Protein AF-A0A949GIE4-F1 (afdb_monomer)

Solvent-accessible surface area (backbone atoms only — not comparable to full-atom values): 5056 Å² total; per-residue (Å²): 133,85,81,77,77,67,77,47,78,79,45,71,65,56,53,50,52,51,49,63,66,52,69,78,63,82,60,62,84,83,39,46,68,56,51,52,50,49,45,35,37,72,57,52,60,40,86,52,50,68,85,68,50,53,38,69,60,38,78,40,69,38,89,85,79,70,45,82,45,70,36,58,31,36,43,92,95,42,82,45,127

Secondary structure (DSSP, 8-state):
-----PPP---HHHHHHHHHHHTT---HHHHHHHHHHHHHHHTT--S-TTTTTEEEEEEEE-TTT--EEEEEEEETTEEE-

Foldseek 3Di:
DDDPQDAFPQDPVLVVVLCVVCVPDPPCVVCLVVNVVCCCCSGVVCPDCVVQPKDAQDWDQDPVPRDTDTFRIDGPNDTDD

Mean predicted aligned error: 9.33 Å

Radius of gyration: 14.77 Å; Cα contacts (8 Å, |Δi|>4): 82; chains: 1; bounding box: 32×29×38 Å

pLDDT: mean 74.78, std 12.18, range [33.09, 85.81]

Structure (mmCIF, N/CA/C/O backbone):
data_AF-A0A949GIE4-F1
#
_entry.id   AF-A0A949GIE4-F1
#
loop_
_atom_site.group_PDB
_atom_site.id
_atom_site.type_symbol
_atom_site.label_atom_id
_atom_site.label_alt_id
_atom_site.label_comp_id
_atom_site.label_asym_id
_atom_site.label_entity_id
_atom_site.label_seq_id
_atom_site.pdbx_PDB_ins_code
_atom_site.Cartn_x
_atom_site.Cartn_y
_atom_site.Cartn_z
_atom_site.occupancy
_atom_site.B_iso_or_equiv
_atom_site.auth_seq_id
_atom_site.auth_comp_id
_atom_site.auth_asym_id
_atom_site.auth_atom_id
_atom_site.pdbx_PDB_model_num
ATOM 1 N N . MET A 1 1 ? -17.123 -12.952 -16.837 1.00 33.09 1 MET A N 1
ATOM 2 C CA . MET A 1 1 ? -15.795 -13.493 -17.198 1.00 33.09 1 MET A CA 1
ATOM 3 C C . MET A 1 1 ? -14.878 -13.203 -16.024 1.00 33.09 1 MET A C 1
ATOM 5 O O . MET A 1 1 ? -14.840 -12.059 -15.607 1.00 33.09 1 MET A O 1
ATOM 9 N N . ALA A 1 2 ? -14.261 -14.214 -15.409 1.00 38.34 2 ALA A N 1
ATOM 10 C CA . ALA A 1 2 ? -13.407 -14.004 -14.241 1.00 38.34 2 ALA A CA 1
ATOM 11 C C . ALA A 1 2 ? -12.037 -13.494 -14.706 1.00 38.34 2 ALA A C 1
ATOM 13 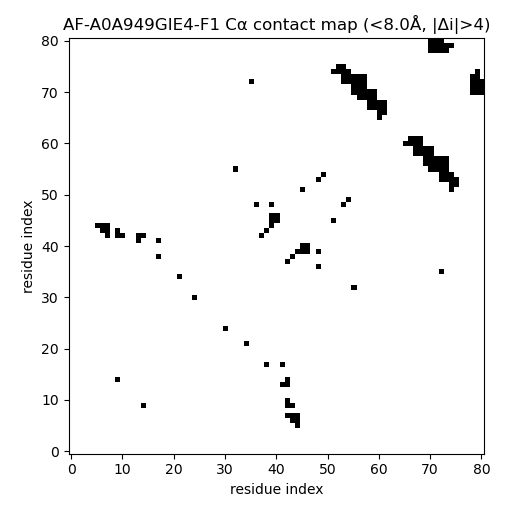O O . ALA A 1 2 ? -11.300 -14.232 -15.364 1.00 38.34 2 ALA A O 1
ATOM 14 N N . THR A 1 3 ? -11.721 -12.234 -14.411 1.00 39.62 3 THR A N 1
ATOM 15 C CA . THR A 1 3 ? -10.419 -11.627 -14.692 1.00 39.62 3 THR A CA 1
ATOM 16 C C . THR A 1 3 ? -9.360 -12.424 -13.936 1.00 39.62 3 THR A C 1
ATOM 18 O O . THR A 1 3 ? -9.305 -12.427 -12.706 1.00 39.62 3 THR A O 1
ATOM 21 N N . LYS A 1 4 ? -8.565 -13.198 -14.676 1.00 41.56 4 LYS A N 1
ATOM 22 C CA . LYS A 1 4 ? -7.481 -14.015 -14.136 1.00 41.56 4 LYS A CA 1
ATOM 23 C C . LYS A 1 4 ? -6.407 -13.052 -13.636 1.00 41.56 4 LYS A C 1
ATOM 25 O O . LYS A 1 4 ? -5.590 -12.592 -14.428 1.00 41.56 4 LYS A O 1
ATOM 30 N N . ILE A 1 5 ? -6.446 -12.716 -12.348 1.00 50.16 5 ILE A N 1
ATOM 31 C CA . ILE A 1 5 ? -5.399 -11.928 -11.695 1.00 50.16 5 ILE A CA 1
ATOM 32 C C . ILE A 1 5 ? -4.102 -12.712 -11.902 1.00 50.16 5 ILE A C 1
ATOM 34 O O . ILE A 1 5 ? -3.937 -13.800 -11.347 1.00 50.16 5 ILE A O 1
ATOM 38 N N . LYS A 1 6 ? -3.216 -12.220 -12.775 1.00 45.81 6 LYS A N 1
ATOM 39 C CA . LYS A 1 6 ? -1.858 -12.754 -12.864 1.00 45.81 6 LYS A CA 1
ATOM 40 C C . LYS A 1 6 ? -1.256 -12.536 -11.486 1.00 45.81 6 LYS A C 1
ATOM 42 O O . LYS A 1 6 ? -1.177 -11.394 -11.047 1.00 45.81 6 LYS A O 1
ATOM 47 N N . SER A 1 7 ? -0.893 -13.609 -10.786 1.00 4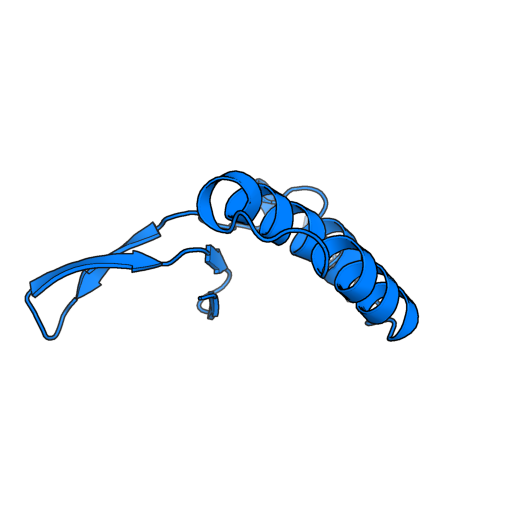8.09 7 SER A N 1
ATOM 48 C CA . SER A 1 7 ? -0.094 -13.471 -9.574 1.00 48.09 7 SER A CA 1
ATOM 49 C C . SER A 1 7 ? 1.143 -12.659 -9.954 1.00 48.09 7 SER A C 1
ATOM 51 O O . SER A 1 7 ? 1.875 -13.106 -10.841 1.00 48.09 7 SER A O 1
ATOM 53 N N . PRO A 1 8 ? 1.343 -11.461 -9.382 1.00 55.56 8 PRO A N 1
ATOM 54 C CA . PRO A 1 8 ? 2.536 -10.691 -9.670 1.00 55.56 8 PRO A CA 1
ATOM 55 C C . PRO A 1 8 ? 3.723 -11.556 -9.254 1.00 55.56 8 PRO A C 1
ATOM 57 O O . PRO A 1 8 ? 3.766 -12.063 -8.130 1.00 55.56 8 PRO A O 1
ATOM 60 N N . GLU A 1 9 ? 4.661 -11.792 -10.169 1.00 58.06 9 GLU A N 1
ATOM 61 C CA . GLU A 1 9 ? 5.936 -12.384 -9.785 1.00 58.06 9 GLU A CA 1
ATOM 62 C C . GLU A 1 9 ? 6.622 -11.375 -8.866 1.00 58.06 9 GLU A C 1
ATOM 64 O O . GLU A 1 9 ? 7.145 -10.354 -9.315 1.00 58.06 9 GLU A O 1
ATOM 69 N N . LEU A 1 10 ? 6.541 -11.627 -7.558 1.00 63.97 10 LEU A N 1
ATOM 70 C CA . LEU A 1 10 ? 7.128 -10.784 -6.525 1.00 63.97 10 LEU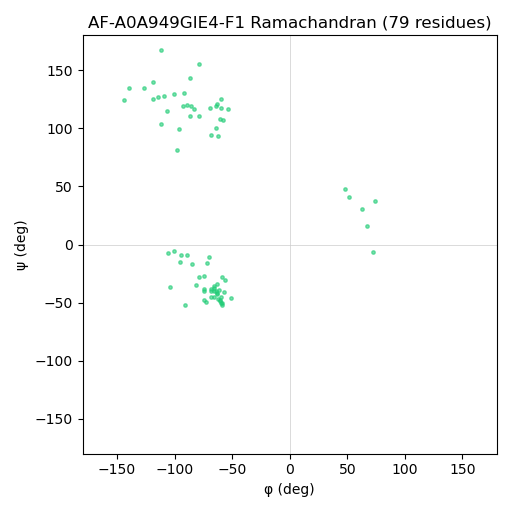 A CA 1
ATOM 71 C C . LEU A 1 10 ? 8.648 -10.761 -6.716 1.00 63.97 10 LEU A C 1
ATOM 73 O O . LEU A 1 10 ? 9.382 -11.625 -6.235 1.00 63.97 10 LEU A O 1
ATOM 77 N N . SER A 1 11 ? 9.128 -9.763 -7.452 1.00 70.06 11 SER A N 1
ATOM 78 C CA . SER A 1 11 ? 10.539 -9.610 -7.777 1.00 70.06 11 SER A CA 1
ATOM 79 C C . SER A 1 11 ? 11.239 -8.785 -6.706 1.00 70.06 11 SER A C 1
ATOM 81 O O . SER A 1 11 ? 10.944 -7.605 -6.498 1.00 70.06 11 SER A O 1
ATOM 83 N N . ARG A 1 12 ? 12.243 -9.388 -6.059 1.00 74.75 12 ARG A N 1
ATOM 84 C CA . ARG A 1 12 ? 13.129 -8.682 -5.116 1.00 74.75 12 ARG A CA 1
ATOM 85 C C . ARG A 1 12 ? 13.816 -7.477 -5.763 1.00 74.75 12 ARG A C 1
ATOM 87 O O . ARG A 1 12 ? 14.095 -6.502 -5.073 1.00 74.75 12 ARG A O 1
ATOM 94 N N . ALA A 1 13 ? 14.078 -7.533 -7.070 1.00 78.12 13 ALA A N 1
ATOM 95 C CA . ALA A 1 13 ? 14.661 -6.416 -7.805 1.00 78.12 13 ALA A CA 1
ATOM 96 C C . ALA A 1 13 ? 13.680 -5.238 -7.905 1.00 78.12 13 ALA A C 1
ATOM 98 O O . ALA A 1 13 ? 14.065 -4.111 -7.608 1.00 78.12 13 ALA A O 1
ATOM 99 N N . SER A 1 14 ? 12.408 -5.500 -8.226 1.00 75.25 14 SER A N 1
ATOM 100 C CA . SER A 1 14 ? 11.364 -4.468 -8.278 1.00 75.25 14 SER A CA 1
ATOM 101 C C . SER A 1 14 ? 11.125 -3.837 -6.908 1.00 75.25 14 SER A C 1
ATOM 103 O O . SER A 1 14 ? 11.065 -2.615 -6.802 1.00 75.25 14 SER A O 1
ATOM 105 N N . ALA A 1 15 ? 11.090 -4.649 -5.845 1.00 78.88 15 ALA A N 1
ATOM 106 C CA . ALA A 1 15 ? 10.981 -4.154 -4.472 1.00 78.88 15 ALA A CA 1
ATOM 107 C C . ALA A 1 15 ? 12.171 -3.261 -4.079 1.00 78.88 15 ALA A C 1
ATOM 109 O O . ALA A 1 1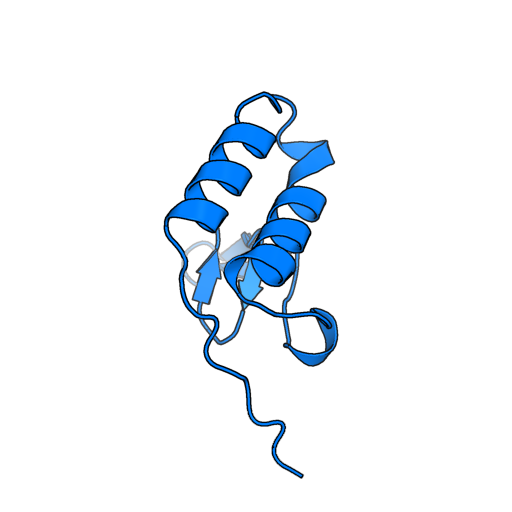5 ? 11.987 -2.229 -3.437 1.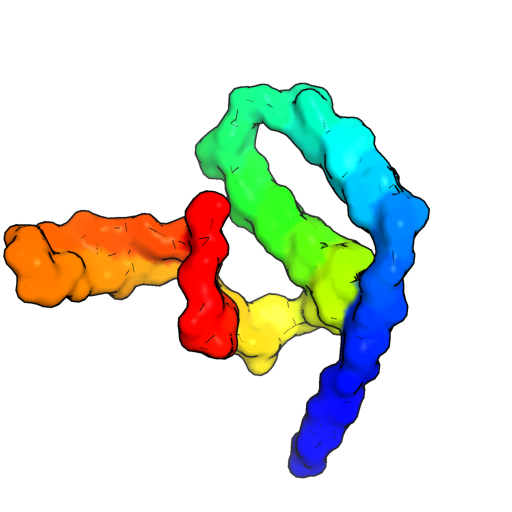00 78.88 15 ALA A O 1
ATOM 110 N N . L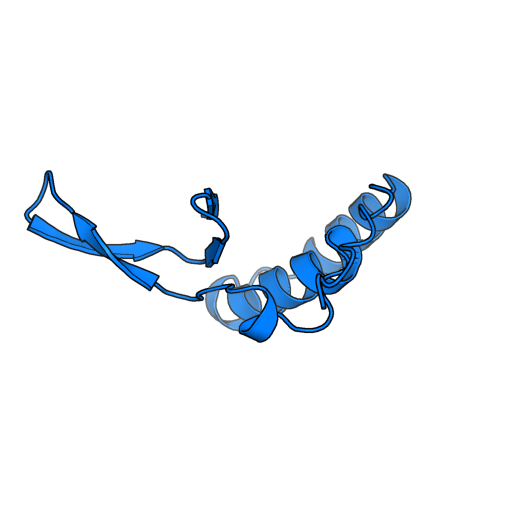YS A 1 16 ? 13.390 -3.616 -4.505 1.00 82.31 16 LYS A N 1
ATOM 111 C CA . LYS A 1 16 ? 14.588 -2.801 -4.268 1.00 82.31 16 LYS A CA 1
ATOM 112 C C . LYS A 1 16 ? 14.526 -1.466 -5.014 1.00 82.31 16 LYS A C 1
ATOM 114 O O . LYS A 1 16 ? 14.821 -0.437 -4.419 1.00 82.31 16 LYS A O 1
ATOM 119 N N . THR A 1 17 ? 14.128 -1.468 -6.285 1.00 83.69 17 THR A N 1
ATOM 120 C CA . THR A 1 17 ? 13.976 -0.234 -7.074 1.00 83.69 17 THR A CA 1
ATOM 121 C C . THR A 1 17 ? 12.894 0.671 -6.496 1.00 83.69 17 THR A C 1
ATOM 123 O O . THR A 1 17 ? 13.105 1.876 -6.384 1.00 83.69 17 THR A O 1
ATOM 126 N N . PHE A 1 18 ? 11.766 0.094 -6.079 1.00 85.81 18 PHE A N 1
ATOM 127 C CA . PHE A 1 18 ? 10.706 0.819 -5.387 1.00 85.81 18 PHE A CA 1
ATOM 128 C C . PHE A 1 18 ? 11.228 1.463 -4.095 1.00 85.81 18 PHE A C 1
ATOM 130 O O . PHE A 1 18 ? 11.072 2.666 -3.905 1.00 85.81 18 PHE A O 1
ATOM 137 N N . ALA A 1 19 ? 11.917 0.694 -3.246 1.00 84.69 19 ALA A N 1
ATOM 138 C CA . ALA A 1 19 ? 12.473 1.206 -1.998 1.00 84.69 19 ALA A CA 1
ATOM 139 C C . ALA A 1 19 ? 13.474 2.347 -2.236 1.00 84.69 19 ALA A C 1
ATOM 141 O O . ALA A 1 19 ? 13.385 3.376 -1.580 1.00 84.69 19 ALA A O 1
ATOM 142 N N . GLU A 1 20 ? 14.389 2.210 -3.199 1.00 85.38 20 GLU A N 1
ATOM 143 C CA . GLU A 1 20 ? 15.354 3.269 -3.526 1.00 85.38 20 GLU A CA 1
ATOM 144 C C . GLU A 1 20 ? 14.679 4.526 -4.097 1.00 85.38 20 GLU A C 1
ATOM 146 O O . GLU A 1 20 ? 15.087 5.633 -3.754 1.00 85.38 20 GLU A O 1
ATOM 151 N N . LYS A 1 21 ? 13.623 4.374 -4.910 1.00 84.19 21 LYS A N 1
ATOM 152 C CA . LYS A 1 21 ? 12.836 5.502 -5.430 1.00 84.19 21 LYS A CA 1
ATOM 153 C C . LYS A 1 21 ? 12.176 6.280 -4.296 1.00 84.19 21 LYS A C 1
ATOM 155 O O . LYS A 1 21 ? 12.253 7.500 -4.282 1.00 84.19 21 LYS A O 1
ATOM 160 N N . TRP A 1 22 ? 11.547 5.583 -3.354 1.00 81.81 22 TRP A N 1
ATOM 161 C CA . TRP A 1 22 ? 10.750 6.203 -2.295 1.00 81.81 22 TRP A CA 1
ATOM 162 C C . TRP A 1 22 ? 11.567 6.647 -1.071 1.00 81.81 22 TRP A C 1
ATOM 164 O O . TRP A 1 22 ? 11.123 7.509 -0.322 1.00 81.81 22 TRP A O 1
ATOM 174 N N . LYS A 1 23 ? 12.801 6.154 -0.911 1.00 81.81 23 LYS A N 1
ATOM 175 C CA . LYS A 1 23 ? 13.724 6.491 0.190 1.00 81.81 23 LYS A CA 1
ATOM 176 C C . LYS A 1 23 ? 14.083 7.977 0.303 1.00 81.81 23 LYS A C 1
ATOM 178 O O . LYS A 1 23 ? 14.435 8.427 1.389 1.00 81.81 23 LYS A O 1
ATOM 183 N N . SER A 1 24 ? 14.057 8.726 -0.797 1.00 73.81 24 SER A N 1
ATOM 184 C CA . SER A 1 24 ? 14.384 10.160 -0.818 1.00 73.81 24 SER A CA 1
ATOM 185 C C . SER A 1 24 ? 13.179 11.072 -0.574 1.00 73.81 24 SER A C 1
ATOM 187 O O . SER A 1 24 ? 13.363 12.278 -0.408 1.00 73.81 24 SER A O 1
ATOM 189 N N . TYR A 1 25 ? 11.961 10.526 -0.548 1.00 72.38 25 TYR A N 1
ATOM 190 C CA . TYR A 1 25 ? 10.748 11.297 -0.308 1.00 72.38 25 TYR A CA 1
ATOM 191 C C . TYR A 1 25 ? 10.508 11.407 1.199 1.00 72.38 25 TYR A C 1
ATOM 193 O O . TYR A 1 25 ? 10.193 10.424 1.860 1.00 72.38 25 TYR A O 1
ATOM 201 N N . THR A 1 26 ? 10.664 12.612 1.746 1.00 64.88 26 THR A N 1
ATOM 202 C CA . THR A 1 26 ? 10.455 12.902 3.177 1.00 64.88 26 THR A CA 1
ATOM 203 C C . THR A 1 26 ? 9.101 13.548 3.477 1.00 64.88 26 THR A C 1
ATOM 205 O O . THR A 1 26 ? 8.773 13.764 4.639 1.00 64.88 26 THR A O 1
ATOM 208 N N . ASP A 1 27 ? 8.322 13.887 2.447 1.00 65.00 27 ASP A N 1
ATOM 209 C CA . ASP A 1 27 ? 7.029 14.566 2.581 1.00 65.00 27 ASP A CA 1
ATOM 210 C C . ASP A 1 27 ? 5.875 13.545 2.519 1.00 65.00 27 ASP A C 1
ATOM 212 O O . ASP A 1 27 ? 5.278 13.289 1.468 1.00 65.00 27 ASP A O 1
ATOM 216 N N . GLU A 1 28 ? 5.609 12.893 3.657 1.00 60.09 28 GLU A N 1
ATOM 217 C CA . GLU A 1 28 ? 4.669 11.764 3.772 1.00 60.09 28 GLU A CA 1
ATOM 218 C C . GLU A 1 28 ? 3.251 12.109 3.295 1.00 60.09 28 GLU A C 1
ATOM 220 O O . GLU A 1 28 ? 2.616 11.318 2.600 1.00 60.09 28 GLU A O 1
ATOM 225 N N . LYS A 1 29 ? 2.742 13.307 3.610 1.00 60.38 29 LYS A N 1
ATOM 226 C CA . LYS A 1 29 ? 1.328 13.644 3.369 1.00 60.38 29 LYS A CA 1
ATOM 227 C C . LYS A 1 29 ? 0.988 13.908 1.909 1.00 60.38 29 LYS A C 1
ATOM 229 O O . LYS A 1 29 ? -0.099 13.540 1.472 1.00 60.38 29 LYS A O 1
ATOM 234 N N . GLN A 1 30 ? 1.873 14.555 1.150 1.00 62.09 30 GLN A N 1
ATOM 235 C CA . GLN A 1 30 ? 1.592 14.830 -0.263 1.00 62.09 30 GLN A CA 1
ATOM 236 C C . GLN A 1 30 ? 1.812 13.609 -1.150 1.00 62.09 30 GLN A C 1
ATOM 238 O O . GLN A 1 30 ? 1.157 13.482 -2.186 1.00 62.09 30 GLN A O 1
ATOM 243 N N . HIS A 1 31 ? 2.705 12.703 -0.751 1.00 68.62 31 HIS A N 1
ATOM 244 C CA . HIS A 1 31 ? 3.093 11.598 -1.610 1.00 68.62 31 HIS A CA 1
ATOM 245 C C . HIS A 1 31 ? 2.517 10.235 -1.217 1.00 68.62 31 HIS A C 1
ATOM 247 O O . HIS A 1 31 ? 2.622 9.32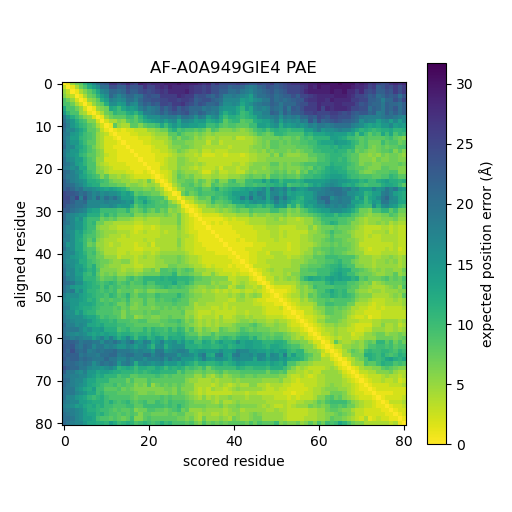2 -2.032 1.00 68.62 31 HIS A O 1
ATOM 253 N N . ALA A 1 32 ? 1.839 10.088 -0.070 1.00 74.00 32 ALA A N 1
ATOM 254 C CA . ALA A 1 32 ? 1.219 8.825 0.355 1.00 74.00 32 ALA A CA 1
ATOM 255 C C . ALA A 1 32 ? 0.324 8.194 -0.728 1.00 74.00 32 ALA A C 1
ATOM 257 O O . ALA A 1 32 ? 0.455 7.014 -1.048 1.00 74.00 32 ALA A O 1
ATOM 258 N N . ARG A 1 33 ? -0.542 8.984 -1.377 1.00 78.19 33 ARG A N 1
ATOM 259 C CA . ARG A 1 33 ? -1.412 8.469 -2.450 1.00 78.19 33 ARG A CA 1
ATOM 260 C C . ARG A 1 33 ? -0.615 7.982 -3.665 1.00 78.19 33 ARG A C 1
ATOM 262 O O . ARG A 1 33 ? -0.942 6.947 -4.238 1.00 78.19 33 ARG A O 1
ATOM 269 N N . GLY A 1 34 ? 0.443 8.704 -4.037 1.00 82.38 34 GLY A N 1
ATOM 270 C CA . GLY A 1 34 ? 1.346 8.308 -5.120 1.00 82.38 34 GLY A CA 1
ATOM 271 C C . GLY A 1 34 ? 2.178 7.072 -4.774 1.00 82.38 34 GLY A C 1
ATOM 272 O O . GLY A 1 34 ? 2.355 6.208 -5.627 1.00 82.38 34 GLY A O 1
ATOM 273 N N . PHE A 1 35 ? 2.622 6.959 -3.520 1.00 84.69 35 PHE A N 1
ATOM 274 C CA . PHE A 1 35 ? 3.349 5.807 -2.988 1.00 84.69 35 PHE A CA 1
ATOM 275 C C . PHE A 1 35 ? 2.520 4.542 -3.118 1.00 84.69 35 PHE A C 1
ATOM 277 O O . PHE A 1 35 ? 2.966 3.565 -3.716 1.00 84.69 35 PHE A O 1
ATOM 284 N N . TRP A 1 36 ? 1.284 4.585 -2.624 1.00 84.75 36 TRP A N 1
ATOM 285 C CA . TRP A 1 36 ? 0.392 3.442 -2.692 1.00 84.75 36 TRP A CA 1
ATOM 286 C C . TRP A 1 36 ? 0.006 3.106 -4.127 1.00 84.75 36 TRP A C 1
ATOM 288 O O . TRP A 1 36 ? -0.013 1.935 -4.490 1.00 84.75 36 TRP A O 1
ATOM 298 N N . SER A 1 37 ? -0.248 4.112 -4.966 1.00 84.06 37 SER A N 1
ATOM 299 C CA . SER A 1 37 ? -0.555 3.866 -6.373 1.00 84.06 37 SER A CA 1
ATOM 300 C C . SER A 1 37 ? 0.605 3.148 -7.084 1.00 84.06 37 SER A C 1
ATOM 302 O O . SER A 1 37 ? 0.410 2.108 -7.711 1.00 84.06 37 SER A O 1
ATOM 304 N N . ASP A 1 38 ? 1.837 3.628 -6.898 1.00 85.31 38 ASP A N 1
ATOM 305 C CA . ASP A 1 38 ? 3.040 3.005 -7.459 1.00 85.31 38 ASP A CA 1
ATOM 306 C C . ASP A 1 38 ? 3.301 1.612 -6.863 1.00 85.31 38 ASP A C 1
ATOM 308 O O . ASP A 1 38 ? 3.701 0.698 -7.577 1.00 85.31 38 ASP A O 1
ATOM 312 N N . PHE A 1 39 ? 3.016 1.406 -5.574 1.00 85.69 39 PHE A N 1
ATOM 313 C CA . PHE A 1 39 ? 3.111 0.099 -4.922 1.00 85.69 39 PHE A CA 1
ATOM 314 C C . PHE A 1 39 ? 2.192 -0.929 -5.596 1.00 85.69 39 PHE A C 1
ATOM 316 O O . PHE A 1 39 ? 2.643 -2.012 -5.980 1.00 85.69 39 PHE A O 1
ATOM 323 N N . PHE A 1 40 ? 0.915 -0.595 -5.792 1.00 84.62 40 PHE A N 1
ATOM 324 C CA . PHE A 1 40 ? -0.048 -1.530 -6.374 1.00 84.62 40 PHE A CA 1
ATOM 325 C C . PHE A 1 40 ? 0.233 -1.818 -7.844 1.00 84.62 40 PHE A C 1
ATOM 327 O O . PHE A 1 40 ? 0.165 -2.975 -8.260 1.00 84.62 40 PHE A O 1
ATOM 334 N N . THR A 1 41 ? 0.610 -0.807 -8.619 1.00 84.00 41 THR A N 1
ATOM 335 C CA . THR A 1 41 ? 0.920 -0.996 -10.037 1.00 84.00 41 THR A CA 1
ATOM 336 C C . THR A 1 41 ? 2.251 -1.728 -10.223 1.00 84.00 41 THR A C 1
ATOM 338 O O . THR A 1 41 ? 2.305 -2.743 -10.915 1.00 84.00 41 THR A O 1
ATOM 341 N N . THR A 1 42 ? 3.317 -1.287 -9.551 1.00 81.19 42 THR A N 1
ATOM 342 C CA . THR A 1 42 ? 4.680 -1.797 -9.775 1.00 81.19 42 THR A CA 1
ATOM 343 C C . THR A 1 42 ? 4.960 -3.117 -9.052 1.00 81.19 42 THR A C 1
ATOM 345 O O . THR A 1 42 ? 5.694 -3.955 -9.581 1.00 81.19 42 THR A O 1
ATOM 348 N N . LEU A 1 43 ? 4.404 -3.334 -7.852 1.00 81.38 43 LEU A N 1
ATOM 349 C CA . LEU A 1 43 ? 4.659 -4.547 -7.059 1.00 81.38 43 LEU A CA 1
ATOM 350 C C . LEU A 1 43 ? 3.500 -5.542 -7.089 1.00 81.38 43 LEU A C 1
ATOM 352 O O . LEU A 1 43 ? 3.746 -6.748 -7.107 1.00 81.38 43 LEU A O 1
ATOM 356 N N . CYS A 1 44 ? 2.252 -5.069 -7.096 1.00 78.56 44 CYS A N 1
ATOM 357 C CA . CYS A 1 44 ? 1.084 -5.953 -7.115 1.00 78.56 44 CYS A CA 1
ATOM 358 C C . CYS A 1 44 ? 0.538 -6.233 -8.525 1.00 78.56 44 CYS A C 1
ATOM 360 O O . CYS A 1 44 ? -0.315 -7.111 -8.661 1.00 78.56 44 CYS A O 1
ATOM 362 N N . GLY A 1 45 ? 1.023 -5.537 -9.561 1.00 79.06 45 GLY A N 1
ATOM 363 C CA . GLY A 1 45 ? 0.532 -5.690 -10.935 1.00 79.06 45 GLY A CA 1
ATOM 364 C C . GLY A 1 45 ? -0.940 -5.303 -11.089 1.00 79.06 45 GLY A C 1
ATOM 365 O O . GLY A 1 45 ? -1.660 -5.912 -11.877 1.00 79.06 45 GLY A O 1
ATOM 366 N N . VAL A 1 46 ? -1.406 -4.354 -10.275 1.00 81.31 46 VAL A N 1
ATOM 367 C CA . VAL A 1 46 ? -2.768 -3.823 -10.316 1.00 81.31 46 VAL A CA 1
ATOM 368 C C . VAL A 1 46 ? -2.755 -2.550 -11.155 1.00 81.31 46 VAL A C 1
ATOM 370 O O . VAL A 1 46 ? -2.351 -1.486 -10.682 1.00 81.31 46 VAL A O 1
ATOM 373 N N . ASP A 1 47 ? -3.170 -2.680 -12.413 1.00 73.19 47 ASP A N 1
ATOM 374 C CA . ASP A 1 47 ? -3.265 -1.555 -13.349 1.00 73.19 47 ASP A CA 1
ATOM 375 C C . ASP A 1 47 ? -4.466 -0.650 -13.034 1.00 73.19 47 ASP A C 1
ATOM 377 O O . ASP A 1 47 ? -4.340 0.572 -13.062 1.00 73.19 47 ASP A O 1
ATOM 381 N N . ASP A 1 48 ? -5.609 -1.243 -12.670 1.00 78.19 48 ASP A N 1
ATOM 382 C CA . ASP A 1 48 ? -6.822 -0.511 -12.298 1.00 78.19 48 ASP A CA 1
ATOM 383 C C . ASP A 1 48 ? -7.133 -0.692 -10.806 1.00 78.19 48 ASP A C 1
ATOM 385 O O . ASP A 1 48 ? -7.584 -1.746 -10.349 1.00 78.19 48 ASP A O 1
ATOM 389 N N . GLN A 1 49 ? -6.831 0.344 -10.024 1.00 77.19 49 GLN A N 1
ATOM 390 C CA . GLN A 1 49 ? -6.984 0.338 -8.568 1.00 77.19 49 GLN A CA 1
ATOM 391 C C . GLN A 1 49 ? -8.453 0.446 -8.141 1.00 77.19 49 GLN A C 1
ATOM 393 O O . GLN A 1 49 ? -8.820 -0.075 -7.085 1.00 77.19 49 GLN A O 1
ATOM 398 N N . GLU A 1 50 ? -9.296 1.065 -8.971 1.00 75.62 50 GLU A N 1
ATOM 399 C CA . GLU A 1 50 ? -10.729 1.192 -8.718 1.00 75.62 50 GLU A CA 1
ATOM 400 C C . GLU A 1 50 ? -11.426 -0.150 -8.969 1.00 75.62 50 GLU A C 1
ATOM 402 O O . GLU A 1 50 ? -12.122 -0.653 -8.084 1.00 75.62 50 GLU A O 1
ATOM 407 N N . GLU A 1 51 ? -11.147 -0.801 -10.106 1.00 78.94 51 GLU A N 1
ATOM 408 C CA . GLU A 1 51 ? -11.666 -2.146 -10.399 1.00 78.94 51 GLU A CA 1
ATOM 409 C C . GLU A 1 51 ? -11.148 -3.184 -9.387 1.00 78.94 51 GLU A C 1
ATOM 411 O O . GLU A 1 51 ? -11.865 -4.107 -8.988 1.00 78.94 51 GLU A O 1
ATOM 416 N N . ALA A 1 52 ? -9.913 -3.017 -8.901 1.00 77.88 52 ALA A N 1
ATOM 417 C CA . ALA A 1 52 ? -9.347 -3.874 -7.864 1.00 77.88 52 ALA A CA 1
ATOM 418 C C . ALA A 1 52 ? -9.977 -3.680 -6.474 1.00 77.88 52 ALA A C 1
ATOM 420 O O . ALA A 1 52 ? -9.715 -4.506 -5.588 1.00 77.88 52 ALA A O 1
ATOM 421 N N . GLY A 1 53 ? -10.789 -2.635 -6.277 1.00 82.44 53 GLY A N 1
ATOM 422 C CA . GLY A 1 53 ? -11.462 -2.325 -5.017 1.00 82.44 53 GLY A CA 1
ATOM 423 C C . GLY A 1 53 ? -10.522 -1.766 -3.951 1.00 82.44 53 GLY A C 1
ATOM 424 O O . GLY A 1 53 ? -10.630 -2.148 -2.784 1.00 82.44 53 GLY A O 1
ATOM 425 N N . ILE A 1 54 ? -9.555 -0.936 -4.349 1.00 85.19 54 ILE A N 1
ATOM 426 C CA . ILE A 1 54 ? -8.650 -0.244 -3.427 1.00 85.19 54 ILE A CA 1
ATOM 427 C C . ILE A 1 54 ? -9.323 1.048 -2.960 1.00 85.19 54 ILE A C 1
ATOM 429 O O . ILE A 1 54 ? -9.622 1.939 -3.752 1.00 85.19 54 ILE A O 1
ATOM 433 N N . GLU A 1 55 ? -9.546 1.157 -1.653 1.00 84.75 55 GLU A N 1
ATOM 434 C CA . GLU A 1 55 ? -10.154 2.329 -1.027 1.00 84.75 55 GLU A CA 1
ATOM 435 C C . GLU A 1 55 ? -9.086 3.132 -0.276 1.00 84.75 55 GLU A C 1
ATOM 437 O O . GLU A 1 55 ? -8.526 2.658 0.714 1.00 84.75 55 GLU A O 1
ATOM 442 N N . TYR A 1 56 ? -8.822 4.354 -0.738 1.00 83.75 56 TYR A N 1
AT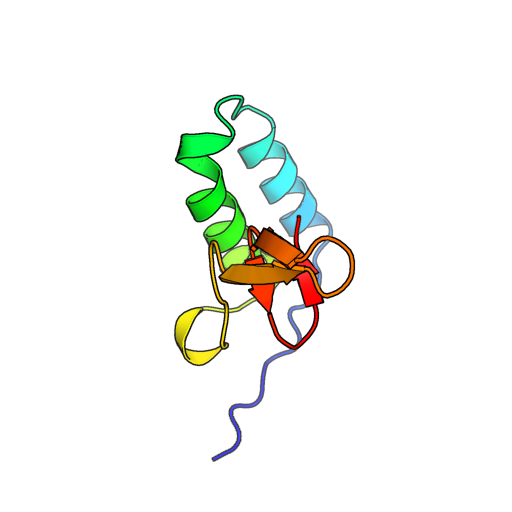OM 443 C CA . TYR A 1 56 ? -7.905 5.298 -0.093 1.00 83.75 56 TYR A CA 1
ATOM 444 C C . TYR A 1 56 ? -8.621 6.119 0.982 1.00 83.75 56 TYR A C 1
ATOM 446 O O . TYR A 1 56 ? -9.771 6.514 0.785 1.00 83.75 56 TYR A O 1
ATOM 454 N N . GLU A 1 57 ? -7.929 6.415 2.084 1.00 80.56 57 GLU A N 1
ATOM 455 C CA . GLU A 1 57 ? -8.426 7.254 3.189 1.00 80.56 57 GLU A CA 1
ATOM 456 C C . GLU A 1 57 ? -9.807 6.804 3.699 1.00 80.56 57 GLU A C 1
ATOM 458 O O . GLU A 1 57 ? -10.712 7.606 3.976 1.00 80.56 57 GLU A O 1
ATOM 463 N N . LYS A 1 58 ? -9.998 5.485 3.795 1.00 81.00 58 LYS A N 1
ATOM 464 C CA . LYS A 1 58 ? -11.284 4.898 4.154 1.00 81.00 58 LYS A CA 1
ATOM 465 C C . LYS A 1 58 ? -11.653 5.300 5.574 1.00 81.00 58 LYS A C 1
ATOM 467 O O . LYS A 1 58 ? -10.977 4.950 6.542 1.00 81.00 58 LYS A O 1
ATOM 472 N N . ARG A 1 59 ? -12.783 5.994 5.696 1.00 79.56 59 ARG A N 1
ATOM 473 C CA . ARG A 1 59 ? -13.385 6.349 6.984 1.00 79.56 59 ARG A CA 1
ATOM 474 C C . ARG A 1 59 ? -13.919 5.091 7.645 1.00 79.56 59 ARG A C 1
ATOM 476 O O . ARG A 1 59 ? -14.845 4.464 7.131 1.00 79.56 59 ARG A O 1
ATOM 483 N N . VAL A 1 60 ? -13.373 4.756 8.803 1.00 80.00 60 VAL A N 1
ATOM 484 C CA . VAL A 1 60 ? -13.853 3.650 9.625 1.00 80.00 60 VAL A CA 1
ATOM 485 C C . VAL A 1 60 ? -14.308 4.180 10.970 1.00 80.00 60 VAL A C 1
ATOM 487 O O . VAL A 1 60 ? -13.710 5.082 11.551 1.00 80.00 60 VAL A O 1
ATOM 490 N N . LYS A 1 61 ? -15.418 3.641 11.465 1.00 78.69 61 LYS A N 1
ATOM 491 C CA . LYS A 1 61 ? -15.882 3.955 12.810 1.00 78.69 61 LYS A CA 1
ATOM 492 C C . LYS A 1 61 ? -15.318 2.911 13.755 1.00 78.69 61 LYS A C 1
ATOM 494 O O . LYS A 1 61 ? -15.609 1.725 13.604 1.00 78.69 61 LYS A O 1
ATOM 499 N N . SER A 1 62 ? -14.530 3.360 14.720 1.00 71.81 62 SER A N 1
ATOM 500 C CA . SER A 1 62 ? -13.982 2.488 15.746 1.00 71.81 62 SER A CA 1
ATOM 501 C C . SER A 1 62 ? -15.123 1.899 16.568 1.00 71.81 62 SER A C 1
ATOM 503 O O . SER A 1 62 ? -15.902 2.632 17.181 1.00 71.81 62 SER A O 1
ATOM 505 N N . THR A 1 63 ? -15.241 0.575 16.598 1.00 73.50 63 THR A N 1
ATOM 506 C CA . THR A 1 63 ? -16.223 -0.111 17.453 1.00 73.50 63 THR A CA 1
ATOM 507 C C . THR A 1 63 ? -15.842 -0.052 18.932 1.00 73.50 63 THR A C 1
ATOM 509 O O . THR A 1 63 ? -16.697 -0.285 19.781 1.00 73.50 63 THR A O 1
ATOM 512 N N . ILE A 1 64 ? -14.582 0.279 19.239 1.00 73.81 64 ILE A N 1
ATOM 513 C CA . ILE A 1 64 ? -14.050 0.374 20.603 1.00 73.81 64 ILE A CA 1
ATOM 514 C C . ILE A 1 64 ? -14.203 1.798 21.144 1.00 73.81 64 ILE A C 1
ATOM 516 O O . ILE A 1 64 ? -14.740 1.985 22.231 1.00 73.81 64 ILE A O 1
ATOM 520 N N . SER A 1 65 ? -13.744 2.808 20.397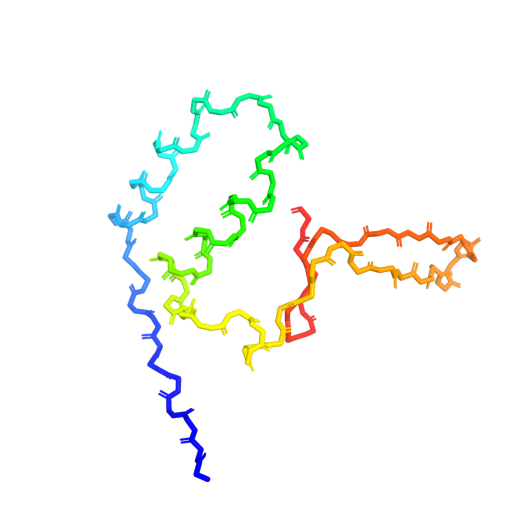 1.00 71.81 65 SER A N 1
ATOM 521 C CA . SER A 1 65 ? -13.750 4.203 20.866 1.00 71.81 65 SER A CA 1
ATOM 522 C C . SER A 1 65 ? -14.971 5.006 20.407 1.00 71.81 65 SER A C 1
ATOM 524 O O . SER A 1 65 ? -15.222 6.089 20.926 1.00 71.81 65 SER A O 1
ATOM 526 N N . GLY A 1 66 ? -15.732 4.512 19.423 1.00 75.12 66 GLY A N 1
ATOM 527 C CA . GLY A 1 66 ? -16.841 5.240 18.799 1.00 75.12 66 GLY A CA 1
ATOM 528 C C . GLY A 1 66 ? -16.410 6.393 17.882 1.00 75.12 66 GLY A C 1
ATOM 529 O O . GLY A 1 66 ? -17.265 6.966 17.200 1.00 75.12 66 GLY A O 1
ATOM 530 N N . ASN A 1 67 ? -15.110 6.704 17.834 1.00 78.62 67 ASN A N 1
ATOM 531 C CA . ASN A 1 67 ? -14.543 7.787 17.039 1.00 78.62 67 ASN A CA 1
ATOM 532 C C . ASN A 1 67 ? -14.402 7.401 15.562 1.00 78.62 67 ASN A C 1
ATOM 534 O O . ASN A 1 67 ? -14.313 6.224 15.200 1.00 78.62 67 ASN A O 1
ATOM 538 N N . GLN A 1 68 ? -14.392 8.423 14.706 1.00 78.94 68 GLN A N 1
ATOM 539 C CA . GLN A 1 68 ? -14.101 8.272 13.287 1.00 78.94 68 GLN A CA 1
ATOM 540 C C . GLN A 1 68 ? -12.584 8.263 13.088 1.00 78.94 68 GLN A C 1
ATOM 542 O O . GLN A 1 68 ? -11.914 9.256 13.361 1.00 78.94 68 GLN A O 1
ATOM 547 N N . GLU A 1 69 ? -12.073 7.138 12.608 1.00 80.19 69 GLU A N 1
ATOM 548 C CA . GLU A 1 69 ? -10.674 6.922 12.258 1.00 80.19 69 GLU A CA 1
ATOM 549 C C . GLU A 1 69 ? -10.549 6.763 10.735 1.00 80.19 69 GLU A C 1
ATOM 551 O O . GLU A 1 69 ? -11.547 6.630 10.014 1.00 80.19 69 GLU A O 1
ATOM 556 N N . TYR A 1 70 ? -9.320 6.816 10.236 1.00 79.38 70 TYR A N 1
ATOM 557 C CA . TYR A 1 70 ? -9.018 6.724 8.812 1.00 79.38 70 TYR A CA 1
ATOM 558 C C . TYR A 1 70 ? -7.995 5.617 8.595 1.00 79.38 70 TYR A C 1
ATOM 560 O O . TYR A 1 70 ? -7.025 5.520 9.342 1.00 79.38 70 TYR A O 1
ATOM 568 N N . ILE A 1 71 ? -8.236 4.780 7.591 1.00 82.81 71 ILE A N 1
ATOM 569 C CA . ILE A 1 71 ? -7.254 3.826 7.078 1.00 82.81 71 ILE A CA 1
ATOM 570 C C . ILE A 1 71 ? -6.664 4.436 5.813 1.00 82.81 71 ILE A C 1
ATOM 572 O O . ILE A 1 71 ? -7.427 4.834 4.931 1.00 82.81 71 ILE A O 1
ATOM 576 N N . ASP A 1 72 ? -5.337 4.479 5.708 1.00 80.56 72 ASP A N 1
ATOM 577 C CA . ASP A 1 72 ? -4.664 5.043 4.537 1.00 80.56 72 ASP A CA 1
ATOM 578 C C . ASP A 1 72 ? -5.045 4.286 3.267 1.00 80.56 72 ASP A C 1
ATOM 580 O O . ASP A 1 72 ? -5.482 4.903 2.292 1.00 80.56 72 ASP A O 1
ATOM 584 N N . VAL A 1 73 ? -4.971 2.949 3.303 1.00 84.94 73 VAL A N 1
ATOM 585 C CA . VAL A 1 73 ? -5.485 2.096 2.229 1.00 84.94 73 VAL A CA 1
ATOM 586 C C . VAL A 1 73 ? -6.179 0.846 2.756 1.00 84.94 73 VAL A C 1
ATOM 588 O O . VAL A 1 73 ? -5.662 0.116 3.598 1.00 84.94 73 VAL A O 1
ATOM 591 N N . TYR A 1 74 ? -7.342 0.539 2.190 1.00 84.25 74 TYR A N 1
ATOM 592 C CA . TYR A 1 74 ? -8.066 -0.698 2.437 1.00 84.25 74 TYR A CA 1
ATOM 593 C C . TYR A 1 74 ? -8.230 -1.494 1.142 1.00 84.25 74 TYR A C 1
ATOM 595 O O . TYR A 1 74 ? -8.759 -0.986 0.155 1.00 84.25 74 TYR A O 1
ATOM 603 N N . TRP A 1 75 ? -7.792 -2.754 1.144 1.00 85.00 75 TRP A N 1
ATOM 604 C CA . TRP A 1 75 ? -7.894 -3.633 -0.021 1.00 85.00 75 TRP A CA 1
ATOM 605 C C . TRP A 1 75 ? -8.172 -5.080 0.389 1.00 85.00 75 TRP A C 1
ATOM 607 O O . TRP A 1 75 ? -7.419 -5.669 1.158 1.00 85.00 75 TRP A O 1
ATOM 617 N N . LYS A 1 76 ? -9.254 -5.681 -0.128 1.00 81.62 76 LYS A N 1
ATOM 618 C CA . LYS A 1 76 ? -9.610 -7.107 0.080 1.00 81.62 76 LYS A CA 1
ATOM 619 C C . LYS A 1 76 ? -9.545 -7.581 1.544 1.00 81.62 76 LYS A C 1
ATOM 621 O O . LYS A 1 76 ? -9.009 -8.648 1.833 1.00 81.62 76 LYS A O 1
ATOM 626 N N . ASN A 1 77 ? -10.131 -6.812 2.462 1.00 80.50 77 ASN A N 1
ATOM 627 C CA . ASN A 1 77 ? -10.111 -7.072 3.911 1.00 80.50 77 ASN A CA 1
ATOM 628 C C . ASN A 1 77 ? -8.736 -6.939 4.588 1.00 80.50 77 ASN A C 1
ATOM 630 O O . ASN A 1 77 ? -8.574 -7.376 5.725 1.00 80.50 77 ASN A O 1
ATOM 634 N N . VAL A 1 78 ? -7.768 -6.308 3.926 1.00 80.81 78 VAL A N 1
ATOM 635 C CA . VAL A 1 78 ? -6.469 -5.943 4.495 1.00 80.81 78 VAL A CA 1
ATOM 636 C C . VAL A 1 78 ? -6.425 -4.428 4.671 1.00 80.81 78 VAL A C 1
ATOM 638 O O . VAL A 1 78 ? -6.705 -3.681 3.732 1.00 80.81 78 VAL A O 1
ATOM 641 N N . ALA A 1 79 ? -6.094 -3.983 5.882 1.00 80.38 79 ALA A N 1
ATOM 642 C CA . ALA A 1 79 ? -5.791 -2.588 6.172 1.00 80.38 79 ALA A CA 1
ATOM 643 C C . ALA A 1 79 ? -4.282 -2.366 6.023 1.00 80.38 79 ALA A C 1
ATOM 645 O O . ALA A 1 79 ? -3.487 -3.134 6.565 1.00 80.38 79 ALA A O 1
ATOM 646 N N . LEU A 1 80 ? -3.913 -1.333 5.276 1.00 81.44 80 LEU A N 1
ATOM 647 C CA . LEU A 1 80 ? -2.547 -0.881 5.064 1.00 81.44 80 LEU A CA 1
ATOM 648 C C . LEU A 1 80 ? -2.424 0.511 5.694 1.00 81.44 80 LEU A C 1
ATOM 650 O O . LEU A 1 80 ? -3.251 1.389 5.427 1.00 81.44 80 LEU A O 1
ATOM 654 N N . ILE A 1 81 ? -1.423 0.641 6.560 1.00 77.06 81 ILE A N 1
ATOM 655 C CA . ILE A 1 81 ? -1.078 1.803 7.387 1.00 77.06 81 ILE A CA 1
ATOM 656 C C . ILE A 1 81 ? 0.425 2.054 7.290 1.00 77.06 81 ILE A C 1
ATOM 658 O O . ILE A 1 81 ? 1.150 1.078 6.971 1.00 77.06 81 ILE A O 1
#

Sequence (81 aa):
MATKIKSPELSRASAKTFAEKWKSYTDEKQHARGFWSDFFTTLCGVDDQEEAGIEYEKRVKSTISGNQEYIDVYWKNVALI

Nearest PDB structures (foldseek):
  8flj-assembly1_H  TM=2.800E-01  e=8.020E+00  Pseudomonas aeruginosa PA14